Protein AF-A0A7K2M8K6-F1 (afdb_monomer_lite)

Structure (mmCIF, N/CA/C/O backbone):
data_AF-A0A7K2M8K6-F1
#
_entry.id   AF-A0A7K2M8K6-F1
#
loop_
_atom_site.group_PDB
_atom_site.id
_atom_site.type_symbol
_atom_site.label_atom_id
_atom_site.label_alt_id
_atom_site.label_comp_id
_atom_site.label_asym_id
_atom_site.label_entity_id
_atom_site.label_seq_id
_atom_site.pdbx_PDB_ins_code
_atom_site.Cartn_x
_atom_site.Cartn_y
_atom_site.Cartn_z
_atom_site.occupancy
_atom_site.B_iso_or_equiv
_atom_site.auth_seq_id
_atom_site.auth_comp_id
_atom_site.auth_asym_id
_atom_site.auth_atom_id
_atom_site.pdbx_PDB_model_num
ATOM 1 N N . SER A 1 1 ? 13.722 9.614 -1.256 1.00 56.50 1 SER A N 1
ATOM 2 C CA . SER A 1 1 ? 13.843 8.402 -2.104 1.00 56.50 1 SER A CA 1
ATOM 3 C C . SER A 1 1 ? 12.532 8.168 -2.834 1.00 56.50 1 SER A C 1
ATOM 5 O O . SER A 1 1 ? 11.507 7.988 -2.192 1.00 56.50 1 SER A O 1
ATOM 7 N N . GLY A 1 2 ? 12.543 8.244 -4.167 1.00 77.94 2 GLY A N 1
ATOM 8 C CA . GLY A 1 2 ? 11.325 8.159 -4.978 1.00 77.94 2 GLY A CA 1
ATOM 9 C C . GLY A 1 2 ? 10.874 6.724 -5.263 1.00 77.94 2 GLY A C 1
ATOM 10 O O . GLY A 1 2 ? 11.682 5.792 -5.297 1.00 77.94 2 GLY A O 1
ATOM 11 N N . VAL A 1 3 ? 9.578 6.560 -5.520 1.00 83.00 3 VAL A N 1
ATOM 12 C CA . VAL A 1 3 ? 8.976 5.343 -6.081 1.00 83.00 3 VAL A CA 1
ATOM 13 C C . VAL A 1 3 ? 8.186 5.692 -7.340 1.00 83.00 3 VAL A C 1
ATOM 15 O O . VAL A 1 3 ? 7.676 6.802 -7.482 1.00 83.00 3 VAL A O 1
ATOM 18 N N . ARG A 1 4 ? 8.088 4.746 -8.273 1.00 88.88 4 ARG A N 1
ATOM 19 C CA . ARG A 1 4 ? 7.335 4.883 -9.522 1.00 88.88 4 ARG A CA 1
ATOM 20 C C . ARG A 1 4 ? 6.425 3.680 -9.707 1.00 88.88 4 ARG A C 1
ATOM 22 O O . ARG A 1 4 ? 6.889 2.548 -9.627 1.00 88.88 4 ARG A O 1
ATOM 29 N N . LEU A 1 5 ? 5.158 3.924 -10.031 1.00 91.50 5 LEU A N 1
ATOM 30 C CA . LEU A 1 5 ? 4.243 2.867 -10.449 1.00 91.50 5 LEU A CA 1
ATOM 31 C C . LEU A 1 5 ? 4.700 2.284 -11.796 1.00 91.50 5 LEU A C 1
ATOM 33 O O . LEU A 1 5 ? 4.829 3.018 -12.775 1.00 91.50 5 LEU A O 1
ATOM 37 N N . THR A 1 6 ? 4.954 0.979 -11.842 1.00 92.81 6 THR A N 1
ATOM 38 C CA . THR A 1 6 ? 5.426 0.269 -13.043 1.00 92.81 6 THR A CA 1
ATOM 39 C C . THR A 1 6 ? 4.362 -0.640 -13.643 1.00 92.81 6 THR A C 1
ATOM 41 O O . THR A 1 6 ? 4.483 -1.044 -14.798 1.00 92.81 6 THR A O 1
ATOM 44 N N . SER A 1 7 ? 3.316 -0.985 -12.891 1.00 95.00 7 SER A N 1
ATOM 45 C CA . SER A 1 7 ? 2.204 -1.811 -13.370 1.00 95.00 7 SER A CA 1
ATOM 46 C C . SER A 1 7 ? 0.917 -1.517 -12.605 1.00 95.00 7 SER A C 1
ATOM 48 O O . SER A 1 7 ? 0.962 -1.163 -11.427 1.00 95.00 7 SER A O 1
ATOM 50 N N . GLY A 1 8 ? -0.229 -1.715 -13.260 1.00 97.00 8 GLY A N 1
ATOM 51 C CA . GLY A 1 8 ? -1.547 -1.492 -12.664 1.00 97.00 8 GLY A CA 1
ATOM 52 C C . GLY A 1 8 ? -1.894 -0.011 -12.517 1.00 97.00 8 GLY A C 1
ATOM 53 O O . GLY A 1 8 ? -1.591 0.792 -13.399 1.00 97.00 8 GLY A O 1
ATOM 54 N N . HIS A 1 9 ? -2.547 0.351 -11.415 1.00 95.94 9 HIS A N 1
ATOM 55 C CA . HIS A 1 9 ? -2.947 1.729 -11.118 1.00 95.94 9 HIS A CA 1
ATOM 56 C C . HIS A 1 9 ? -2.759 2.079 -9.637 1.00 95.94 9 HIS A C 1
ATOM 58 O O . HIS A 1 9 ? -2.606 1.201 -8.789 1.00 95.94 9 HIS A O 1
ATOM 64 N N . ALA A 1 10 ? -2.789 3.379 -9.327 1.00 92.56 10 ALA A N 1
ATOM 65 C CA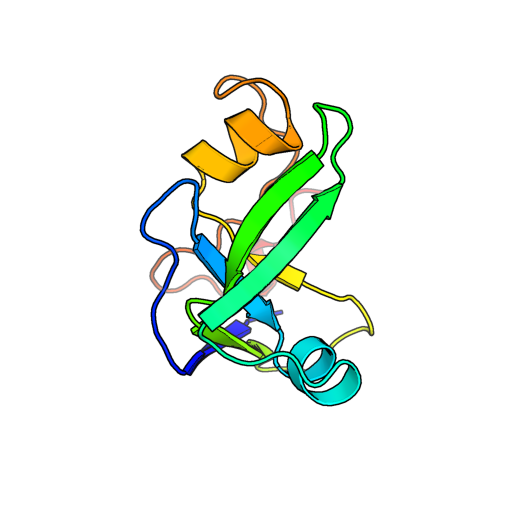 . ALA A 1 10 ? -2.847 3.861 -7.949 1.00 92.56 10 ALA A CA 1
ATOM 66 C C . ALA A 1 10 ? -4.163 3.425 -7.263 1.00 92.56 10 ALA A C 1
ATOM 68 O O . ALA A 1 10 ? -5.171 3.281 -7.968 1.00 92.56 10 ALA A O 1
ATOM 69 N N . PRO A 1 11 ? -4.183 3.243 -5.928 1.00 92.19 11 PRO A N 1
ATOM 70 C CA . PRO A 1 11 ? -5.386 2.833 -5.207 1.00 92.19 11 PRO A CA 1
ATOM 71 C C . PRO A 1 11 ? -6.511 3.858 -5.359 1.00 92.19 11 PRO A C 1
ATOM 73 O O . PRO A 1 11 ? -6.282 5.064 -5.248 1.00 92.19 11 PRO A O 1
ATOM 76 N N . ARG A 1 12 ? -7.732 3.379 -5.598 1.00 90.31 12 ARG A N 1
ATOM 77 C CA . ARG A 1 12 ? -8.940 4.205 -5.748 1.00 90.31 12 ARG A CA 1
ATOM 78 C C . ARG A 1 12 ? -9.871 4.136 -4.536 1.00 90.31 12 ARG A C 1
ATOM 80 O O . ARG A 1 12 ? -10.885 4.831 -4.522 1.00 90.31 12 ARG A O 1
ATOM 87 N N . GLY A 1 13 ? -9.548 3.325 -3.528 1.00 87.81 13 GLY A N 1
ATOM 88 C CA . GLY A 1 13 ? -10.311 3.254 -2.286 1.00 87.81 13 GLY A CA 1
ATOM 89 C C . GLY A 1 13 ? -9.890 2.130 -1.338 1.00 87.81 13 GLY A C 1
ATOM 90 O O . GLY A 1 13 ? -8.913 1.420 -1.560 1.00 87.81 13 GLY A O 1
ATOM 91 N N . ASP A 1 14 ? -10.718 1.938 -0.309 1.00 84.25 14 ASP A N 1
ATOM 92 C CA . ASP A 1 14 ? -10.465 1.168 0.927 1.00 84.25 14 ASP A CA 1
ATOM 93 C C . ASP A 1 14 ? -10.151 -0.327 0.746 1.00 84.25 14 ASP A C 1
ATOM 95 O O . ASP A 1 14 ? -9.743 -0.988 1.698 1.00 84.25 14 ASP A O 1
ATOM 99 N N . GLY A 1 15 ? -10.327 -0.855 -0.467 1.00 91.44 15 GLY A N 1
ATOM 100 C CA . GLY A 1 15 ? -10.048 -2.243 -0.826 1.00 91.44 15 GLY A CA 1
ATOM 101 C C . GLY A 1 15 ? -8.831 -2.433 -1.726 1.00 9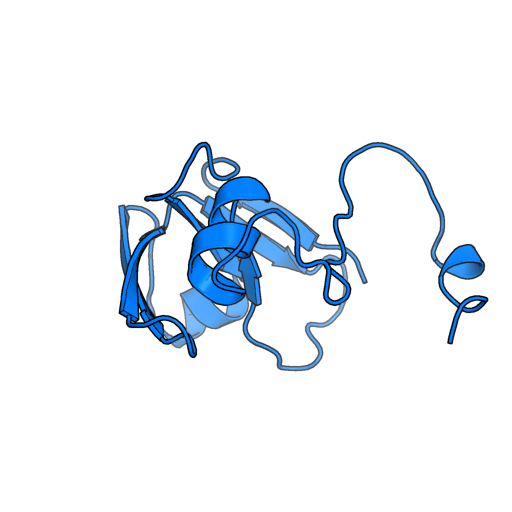1.44 15 GLY A C 1
ATOM 102 O O . GLY A 1 15 ? -8.610 -3.553 -2.171 1.00 91.4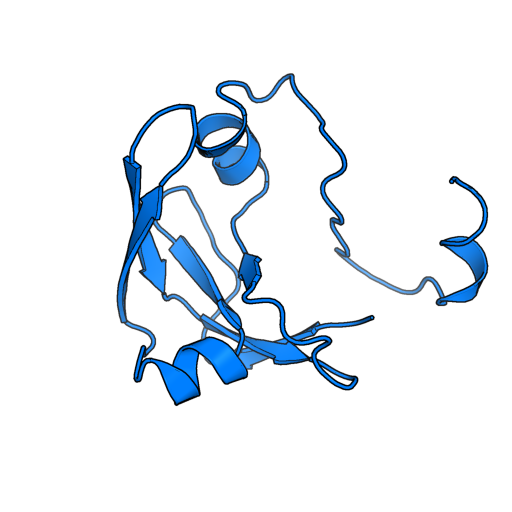4 15 GLY A O 1
ATOM 103 N N . GLU A 1 16 ? -8.059 -1.389 -2.022 1.00 96.56 16 GLU A N 1
ATOM 104 C CA . GLU A 1 16 ? -6.952 -1.445 -2.978 1.00 96.56 16 GLU A CA 1
ATOM 105 C C . GLU A 1 16 ? -5.624 -1.016 -2.353 1.00 96.56 16 GLU A C 1
ATOM 107 O O . GLU A 1 16 ? -5.565 -0.136 -1.494 1.00 96.56 16 GLU A O 1
ATOM 112 N N . ALA A 1 17 ? -4.538 -1.628 -2.818 1.00 94.88 17 ALA A N 1
ATOM 113 C CA . ALA A 1 17 ? -3.188 -1.241 -2.450 1.00 94.88 17 ALA A CA 1
ATOM 114 C C . ALA A 1 17 ? -2.202 -1.434 -3.604 1.00 94.88 17 ALA A C 1
ATOM 116 O O . ALA A 1 17 ? -2.354 -2.326 -4.439 1.00 94.88 17 ALA A O 1
ATOM 117 N N . VAL A 1 18 ? -1.138 -0.637 -3.604 1.00 97.19 18 VAL A N 1
ATOM 118 C CA . VAL A 1 18 ? 0.049 -0.883 -4.432 1.00 97.19 18 VAL A CA 1
ATOM 119 C C . VAL A 1 18 ? 1.133 -1.502 -3.557 1.00 97.19 18 VAL A C 1
ATOM 121 O O . VAL A 1 18 ? 1.361 -1.039 -2.440 1.00 97.19 18 VAL A O 1
ATOM 124 N N . LEU A 1 19 ? 1.800 -2.542 -4.056 1.00 94.38 19 LEU A N 1
ATOM 125 C CA . LEU A 1 19 ? 2.907 -3.212 -3.366 1.00 94.38 19 LEU A CA 1
ATOM 126 C C . LEU A 1 19 ? 4.243 -2.854 -4.026 1.00 94.38 19 LEU A C 1
ATOM 128 O O . LEU A 1 19 ? 4.316 -2.698 -5.247 1.00 94.38 19 LEU A O 1
ATOM 132 N N . ASP A 1 20 ? 5.312 -2.732 -3.241 1.00 92.19 20 ASP A N 1
ATOM 133 C CA . ASP A 1 20 ? 6.646 -2.556 -3.810 1.00 92.19 20 ASP A CA 1
ATOM 134 C C . ASP A 1 20 ? 7.116 -3.795 -4.601 1.00 92.19 20 ASP A C 1
ATOM 136 O O . ASP A 1 20 ? 6.832 -4.942 -4.243 1.00 92.19 20 ASP A O 1
ATOM 140 N N . ALA A 1 21 ? 7.844 -3.555 -5.692 1.00 92.88 21 ALA A N 1
ATOM 141 C CA . ALA A 1 21 ? 8.262 -4.579 -6.643 1.00 92.88 21 ALA A CA 1
ATOM 142 C C . ALA A 1 21 ? 9.165 -5.649 -6.014 1.00 92.88 21 ALA A C 1
ATOM 144 O O . ALA A 1 21 ? 9.053 -6.825 -6.366 1.00 92.88 21 ALA A O 1
ATOM 145 N N . ASP A 1 22 ? 10.020 -5.273 -5.061 1.00 88.31 22 ASP A N 1
ATOM 146 C CA . ASP A 1 22 ? 10.944 -6.218 -4.439 1.00 88.31 22 ASP A CA 1
ATOM 147 C C . ASP A 1 22 ? 10.191 -7.190 -3.527 1.00 88.31 22 ASP A C 1
ATOM 149 O O . ASP A 1 22 ? 10.434 -8.397 -3.549 1.00 88.31 22 ASP A O 1
ATOM 153 N N . THR A 1 23 ? 9.251 -6.687 -2.725 1.00 87.56 23 THR A N 1
ATOM 154 C CA . THR A 1 23 ? 8.389 -7.520 -1.882 1.00 87.56 23 THR A CA 1
ATOM 155 C C . THR A 1 23 ? 7.473 -8.387 -2.730 1.00 87.56 23 THR A C 1
ATOM 157 O O . THR A 1 23 ? 7.372 -9.583 -2.453 1.00 87.56 23 THR A O 1
ATOM 160 N N . ALA A 1 24 ? 6.872 -7.830 -3.785 1.00 91.75 24 ALA A N 1
ATOM 161 C CA . ALA A 1 24 ? 6.053 -8.586 -4.724 1.00 91.75 24 ALA A CA 1
ATOM 162 C C . ALA A 1 24 ? 6.837 -9.748 -5.352 1.00 91.75 24 ALA A C 1
ATOM 164 O O . ALA A 1 24 ? 6.379 -10.888 -5.320 1.00 91.75 24 ALA A O 1
ATOM 165 N N . GLY A 1 25 ? 8.058 -9.488 -5.830 1.00 93.06 25 GLY A N 1
ATOM 166 C CA . GLY A 1 25 ? 8.940 -10.507 -6.397 1.00 93.06 25 GLY A CA 1
ATOM 167 C C . GLY A 1 25 ? 9.342 -11.581 -5.385 1.00 93.06 25 GLY A C 1
ATOM 168 O O . GLY A 1 25 ? 9.150 -12.768 -5.643 1.00 93.06 25 GLY A O 1
ATOM 169 N N . ARG A 1 26 ? 9.839 -11.179 -4.206 1.00 89.44 26 ARG A N 1
ATOM 170 C CA . ARG A 1 26 ? 10.287 -12.107 -3.148 1.00 89.44 26 ARG A CA 1
ATOM 171 C C . ARG A 1 26 ? 9.168 -12.978 -2.581 1.00 89.44 26 ARG A C 1
ATOM 173 O O . ARG A 1 26 ? 9.436 -14.082 -2.121 1.00 89.44 26 ARG A O 1
ATOM 180 N N . ARG A 1 27 ? 7.941 -12.455 -2.520 1.00 87.94 27 ARG A N 1
ATOM 181 C CA . ARG A 1 27 ? 6.774 -13.154 -1.953 1.00 87.94 27 ARG A CA 1
ATOM 182 C C . ARG A 1 27 ? 5.852 -13.742 -3.019 1.00 87.94 27 ARG A C 1
ATOM 184 O O . ARG A 1 27 ? 4.836 -14.322 -2.659 1.00 87.94 27 ARG A O 1
ATOM 191 N N . HIS A 1 28 ? 6.208 -13.606 -4.297 1.00 92.31 28 HIS A N 1
ATOM 192 C CA . HIS A 1 28 ? 5.414 -14.039 -5.448 1.00 92.31 28 HIS A CA 1
ATOM 193 C C . HIS A 1 28 ? 3.988 -13.466 -5.488 1.00 92.31 28 HIS A C 1
ATOM 195 O O . HIS A 1 28 ? 3.076 -14.115 -5.993 1.00 92.31 28 HIS A O 1
ATOM 201 N N . VAL A 1 29 ? 3.811 -12.242 -4.987 1.00 92.00 29 VAL A N 1
ATOM 202 C CA . VAL A 1 29 ? 2.528 -11.532 -5.002 1.00 92.00 29 VAL A CA 1
ATOM 203 C C . VAL A 1 29 ? 2.334 -10.847 -6.351 1.00 92.00 29 VAL A C 1
ATOM 205 O O . VAL A 1 29 ? 3.258 -10.237 -6.895 1.00 92.00 29 VAL A O 1
ATOM 208 N N . ARG A 1 30 ? 1.119 -10.923 -6.886 1.00 95.88 30 ARG A N 1
ATOM 209 C CA . ARG A 1 30 ? 0.718 -10.345 -8.170 1.00 95.88 30 ARG A CA 1
ATOM 210 C C . ARG A 1 30 ? -0.457 -9.387 -8.001 1.00 95.88 30 ARG A C 1
ATOM 212 O O . ARG A 1 30 ? -1.157 -9.391 -6.993 1.00 95.88 30 ARG A O 1
ATOM 219 N N . ILE A 1 31 ? -0.688 -8.567 -9.024 1.00 97.94 31 ILE A N 1
ATOM 220 C CA . ILE A 1 31 ? -1.912 -7.765 -9.126 1.00 97.94 31 ILE A CA 1
ATOM 221 C C . ILE A 1 31 ? -3.122 -8.713 -9.129 1.00 97.94 31 ILE A C 1
ATOM 223 O O . ILE A 1 31 ? -3.121 -9.709 -9.849 1.00 97.94 31 ILE A O 1
ATOM 227 N N . GLY A 1 32 ? -4.135 -8.389 -8.327 1.00 96.69 32 GLY A N 1
ATOM 228 C CA . GLY A 1 32 ? -5.322 -9.206 -8.072 1.00 96.69 32 GLY A CA 1
ATOM 229 C C . GLY A 1 32 ? -5.269 -9.972 -6.748 1.00 96.69 32 GLY A C 1
ATOM 230 O O . GLY A 1 32 ? -6.325 -10.218 -6.157 1.00 96.69 32 GLY A O 1
ATOM 231 N N . ASP A 1 33 ? -4.070 -10.277 -6.240 1.00 96.44 33 ASP A N 1
ATOM 232 C CA . ASP A 1 33 ? -3.908 -10.993 -4.974 1.00 96.44 33 ASP A CA 1
ATOM 233 C C . ASP A 1 33 ? -4.437 -10.177 -3.795 1.00 96.44 33 ASP A C 1
ATOM 235 O O . ASP A 1 33 ? -4.412 -8.944 -3.792 1.00 96.44 33 ASP A O 1
ATOM 239 N N . VAL A 1 34 ? -4.886 -10.885 -2.760 1.00 94.06 34 VAL A N 1
ATOM 240 C CA . VAL A 1 34 ? -5.384 -10.275 -1.527 1.00 94.06 34 VAL A CA 1
ATOM 241 C C . VAL A 1 34 ? -4.30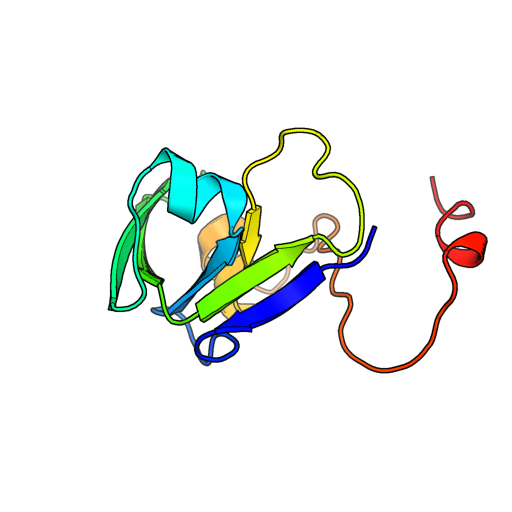1 -10.294 -0.458 1.00 94.06 34 VAL A C 1
ATOM 243 O O . VAL A 1 34 ? -3.829 -11.358 -0.058 1.00 94.06 34 VAL A O 1
ATOM 246 N N . LEU A 1 35 ? -3.979 -9.121 0.077 1.00 87.75 35 LEU A N 1
ATOM 247 C CA . LEU A 1 35 ? -3.128 -8.965 1.250 1.00 87.75 35 LEU A CA 1
ATOM 248 C C . LEU A 1 35 ? -3.983 -8.774 2.499 1.00 87.75 35 LEU A C 1
ATOM 250 O O . LEU A 1 35 ? -4.977 -8.048 2.482 1.00 87.75 35 LEU A O 1
ATOM 254 N N . ALA A 1 36 ? -3.572 -9.403 3.599 1.00 88.25 36 ALA A N 1
ATOM 255 C CA . ALA A 1 36 ? -4.053 -9.061 4.930 1.00 88.25 36 ALA A CA 1
ATOM 256 C C . ALA A 1 36 ? -3.091 -8.043 5.552 1.00 88.25 36 ALA A C 1
ATOM 258 O O . ALA A 1 36 ? -1.908 -8.330 5.728 1.00 88.25 36 ALA A O 1
ATOM 259 N N . VAL A 1 37 ? -3.604 -6.862 5.883 1.00 84.94 37 VAL A N 1
ATOM 260 C CA . VAL A 1 37 ? -2.858 -5.794 6.546 1.00 84.94 37 VAL A CA 1
ATOM 261 C C . VAL A 1 37 ? -3.241 -5.794 8.016 1.00 84.94 37 VAL A C 1
ATOM 263 O O . VAL A 1 37 ? -4.404 -5.594 8.366 1.00 84.94 37 VAL A O 1
ATOM 266 N N . GLN A 1 38 ? -2.258 -6.046 8.874 1.00 81.19 38 GLN A N 1
ATOM 267 C CA . GLN A 1 38 ? -2.423 -6.030 10.322 1.00 81.19 38 GLN A CA 1
ATOM 268 C C . GLN A 1 38 ? -2.069 -4.639 10.846 1.00 81.19 38 GLN A C 1
ATOM 270 O O . GLN A 1 38 ? -0.940 -4.181 10.680 1.00 81.19 38 GLN A O 1
ATOM 275 N N . ALA A 1 39 ? -3.033 -3.973 11.475 1.00 81.12 39 ALA A N 1
ATOM 276 C CA . ALA A 1 39 ? -2.860 -2.662 12.083 1.00 81.12 39 ALA A CA 1
ATOM 277 C C . ALA A 1 39 ? -3.359 -2.669 13.541 1.00 81.12 39 ALA A C 1
ATOM 279 O O . ALA A 1 39 ? -4.137 -3.552 13.916 1.00 81.12 39 ALA A O 1
ATOM 280 N N . PRO A 1 40 ? -2.964 -1.687 14.375 1.00 81.31 40 PRO A N 1
ATOM 281 C CA . PRO A 1 40 ? -3.451 -1.579 15.757 1.00 81.31 40 PRO A CA 1
ATOM 282 C C . PRO A 1 40 ? -4.981 -1.493 15.878 1.00 81.31 40 PRO A C 1
ATOM 284 O O . PRO A 1 40 ? -5.564 -1.910 16.870 1.00 81.31 40 PRO A O 1
ATOM 287 N N . THR A 1 41 ? -5.632 -0.961 14.851 1.00 81.19 41 THR A N 1
ATOM 288 C CA . THR A 1 41 ? -7.090 -0.838 14.682 1.00 81.19 41 THR A CA 1
ATOM 289 C C . THR A 1 41 ? -7.789 -2.151 14.324 1.00 81.19 41 THR A C 1
ATOM 291 O O . THR A 1 41 ? -9.018 -2.211 14.339 1.00 81.19 41 THR A O 1
ATOM 294 N N . GLY A 1 42 ? -7.033 -3.186 13.956 1.00 82.75 42 GLY A N 1
ATOM 295 C CA . GLY A 1 42 ? -7.543 -4.452 13.450 1.00 82.75 42 GLY A CA 1
ATOM 296 C C . GLY A 1 42 ? -6.883 -4.883 12.141 1.00 82.75 42 GLY A C 1
ATOM 297 O O . GLY A 1 42 ? -6.061 -4.185 11.548 1.00 82.75 42 GLY A O 1
ATOM 298 N N . THR A 1 43 ? -7.251 -6.078 11.683 1.00 85.06 43 THR A N 1
ATOM 299 C CA . THR A 1 43 ? -6.806 -6.598 10.384 1.00 85.06 43 THR A CA 1
ATOM 300 C C . THR A 1 43 ? -7.824 -6.248 9.306 1.00 85.06 43 THR A C 1
ATOM 302 O O . THR A 1 43 ? -9.024 -6.440 9.500 1.00 85.06 43 THR A O 1
ATOM 305 N N . PHE A 1 44 ? -7.357 -5.781 8.152 1.00 87.62 44 PHE A N 1
ATOM 306 C CA . PHE A 1 44 ? -8.191 -5.545 6.974 1.00 87.62 44 PHE A CA 1
ATOM 307 C C . PHE A 1 44 ? -7.551 -6.148 5.724 1.00 87.62 44 PHE A C 1
ATOM 309 O O . PHE A 1 44 ? -6.385 -6.541 5.734 1.00 87.62 44 PHE A O 1
ATOM 316 N N . ARG A 1 45 ? -8.342 -6.291 4.659 1.00 91.69 45 ARG A N 1
ATOM 317 C CA . ARG A 1 45 ? -7.903 -6.902 3.402 1.00 91.69 45 ARG A CA 1
ATOM 318 C C . ARG A 1 45 ? -7.904 -5.879 2.282 1.00 91.69 45 ARG A C 1
ATOM 320 O O . ARG A 1 45 ? -8.810 -5.056 2.218 1.00 91.69 45 ARG A O 1
ATOM 327 N N . VAL A 1 46 ? -6.916 -5.984 1.403 1.00 92.31 46 VAL A N 1
ATOM 328 C CA . VAL A 1 46 ? -6.786 -5.163 0.195 1.00 92.31 46 VAL A CA 1
ATOM 329 C C . VAL A 1 46 ? -6.387 -6.039 -0.984 1.00 92.31 46 VAL A C 1
ATOM 331 O O . VAL A 1 46 ? -5.628 -6.993 -0.817 1.00 92.31 46 VAL A O 1
ATOM 334 N N . HIS A 1 47 ? -6.882 -5.712 -2.170 1.00 97.44 47 HIS A N 1
ATOM 335 C CA . HIS A 1 47 ? -6.401 -6.255 -3.429 1.00 97.44 47 HIS A CA 1
ATOM 336 C C . HIS A 1 47 ? -5.188 -5.463 -3.902 1.00 97.44 47 HIS A C 1
ATOM 338 O O . HIS A 1 47 ? -5.194 -4.230 -3.899 1.00 97.44 47 HIS A O 1
ATOM 344 N N . VAL A 1 48 ? -4.158 -6.166 -4.359 1.00 96.56 48 VAL A N 1
ATOM 345 C CA . VAL A 1 48 ? -3.029 -5.529 -5.030 1.00 96.56 48 VAL A CA 1
ATOM 346 C C . VAL A 1 48 ? -3.505 -5.027 -6.390 1.00 96.56 48 VAL A C 1
ATOM 348 O O . VAL A 1 48 ? -3.781 -5.820 -7.283 1.00 96.56 48 VAL A O 1
ATOM 351 N N . CYS A 1 49 ? -3.620 -3.714 -6.559 1.00 98.12 49 CYS A N 1
ATOM 352 C CA . CYS A 1 49 ? -4.083 -3.080 -7.797 1.00 98.12 49 CYS A CA 1
ATOM 353 C C . CYS A 1 49 ? -2.931 -2.562 -8.672 1.00 98.12 49 CYS A C 1
ATOM 355 O O . CYS A 1 49 ? -3.134 -2.186 -9.828 1.00 98.12 49 CYS A O 1
ATOM 357 N N . GLY A 1 50 ? -1.710 -2.548 -8.137 1.00 96.56 50 GLY A N 1
ATOM 358 C CA . GLY A 1 50 ? -0.524 -2.109 -8.854 1.00 96.56 50 GLY A CA 1
ATOM 359 C C . GLY A 1 50 ? 0.775 -2.467 -8.147 1.00 96.56 50 GLY A C 1
ATOM 360 O O . GLY A 1 50 ? 0.779 -2.902 -6.994 1.00 96.56 50 GLY A O 1
ATOM 361 N N . ILE A 1 51 ? 1.880 -2.273 -8.863 1.00 96.06 51 ILE A N 1
ATOM 362 C CA . ILE A 1 51 ? 3.241 -2.533 -8.385 1.00 96.06 51 ILE A CA 1
ATOM 363 C C . ILE A 1 51 ? 4.089 -1.281 -8.599 1.00 96.06 51 ILE A C 1
ATOM 365 O O . ILE A 1 51 ? 4.061 -0.694 -9.686 1.00 96.06 51 ILE A O 1
ATOM 369 N N . ALA A 1 52 ? 4.838 -0.873 -7.574 1.00 93.56 52 ALA A N 1
ATOM 370 C CA . ALA A 1 52 ? 5.748 0.268 -7.640 1.00 93.56 52 ALA A CA 1
ATOM 371 C C . ALA A 1 52 ? 7.209 -0.154 -7.452 1.00 93.56 52 ALA A C 1
ATOM 373 O O . ALA A 1 52 ? 7.530 -0.926 -6.556 1.00 93.56 52 ALA A O 1
ATOM 374 N N . ALA A 1 53 ? 8.111 0.382 -8.270 1.00 89.38 53 ALA A N 1
ATOM 375 C CA . ALA A 1 53 ? 9.550 0.189 -8.129 1.00 89.38 53 ALA A CA 1
ATOM 376 C C . ALA A 1 53 ? 10.197 1.420 -7.487 1.00 89.38 53 ALA A C 1
ATOM 378 O O . ALA A 1 53 ? 9.812 2.558 -7.776 1.00 89.38 53 ALA A O 1
ATOM 379 N N . PHE A 1 54 ? 11.207 1.207 -6.646 1.00 84.56 54 PHE A N 1
ATOM 380 C CA . PHE A 1 54 ? 12.047 2.299 -6.168 1.00 84.56 54 PHE A CA 1
ATOM 381 C C . PHE A 1 54 ? 12.852 2.885 -7.331 1.00 84.56 54 PHE A C 1
ATOM 383 O O . PHE A 1 54 ? 13.357 2.160 -8.186 1.00 84.56 54 PHE A O 1
ATOM 390 N N . THR A 1 55 ? 12.988 4.210 -7.367 1.00 83.69 55 THR A N 1
ATOM 391 C CA . THR A 1 55 ? 13.855 4.894 -8.344 1.00 83.69 55 THR A CA 1
ATOM 392 C C . THR A 1 55 ? 15.309 4.975 -7.875 1.00 83.69 55 THR A C 1
ATOM 394 O O . THR A 1 55 ? 16.165 5.502 -8.578 1.00 83.69 55 THR A O 1
ATOM 397 N N . THR A 1 56 ? 15.574 4.484 -6.667 1.00 82.69 56 THR A N 1
ATOM 398 C CA . THR A 1 56 ? 16.882 4.331 -6.023 1.00 82.69 56 THR A CA 1
ATOM 399 C C . THR A 1 56 ? 16.945 2.945 -5.380 1.00 82.69 56 THR A C 1
ATOM 401 O O . THR A 1 56 ? 15.966 2.205 -5.414 1.00 82.69 56 THR A O 1
ATOM 404 N N . THR A 1 57 ? 18.056 2.583 -4.744 1.00 79.06 57 THR A N 1
ATOM 405 C CA . THR A 1 57 ? 18.129 1.334 -3.973 1.00 79.06 57 THR A CA 1
ATOM 406 C C . THR A 1 57 ? 17.051 1.302 -2.886 1.00 79.06 57 THR A C 1
ATOM 408 O O . THR A 1 57 ? 16.912 2.262 -2.122 1.00 79.06 57 THR A O 1
ATOM 411 N N . ASN A 1 58 ? 16.295 0.204 -2.809 1.00 73.81 58 ASN A N 1
ATOM 412 C CA . ASN A 1 58 ? 15.404 -0.062 -1.686 1.00 73.81 58 ASN A CA 1
ATOM 413 C C . ASN A 1 58 ? 16.257 -0.272 -0.420 1.00 73.81 58 ASN A C 1
ATOM 415 O O . ASN A 1 58 ? 17.103 -1.169 -0.420 1.00 73.81 58 ASN A O 1
ATOM 419 N N . PRO A 1 59 ? 16.044 0.487 0.671 1.00 75.69 59 PRO A N 1
ATOM 420 C CA . PRO A 1 59 ? 16.793 0.316 1.919 1.00 75.69 59 PRO A CA 1
ATOM 421 C C . PRO A 1 59 ? 16.496 -1.008 2.655 1.00 75.69 59 PRO A C 1
ATOM 423 O O . PRO A 1 59 ? 17.003 -1.223 3.752 1.00 75.69 59 PRO A O 1
ATOM 426 N N . GLY A 1 60 ? 15.677 -1.892 2.077 1.00 75.62 60 GLY A N 1
ATOM 427 C CA . GLY A 1 60 ? 15.295 -3.190 2.636 1.00 75.62 60 GLY A CA 1
ATOM 428 C C . GLY A 1 60 ? 13.914 -3.195 3.294 1.00 75.62 60 GLY A C 1
ATOM 429 O O . GLY A 1 60 ? 13.534 -4.191 3.907 1.00 75.62 60 GLY A O 1
ATOM 430 N N . SER A 1 61 ? 13.148 -2.109 3.172 1.00 75.75 61 SER A N 1
ATOM 431 C CA . SER A 1 61 ? 11.795 -2.012 3.720 1.00 75.75 61 SER A CA 1
ATOM 432 C C . SER A 1 61 ? 10.758 -2.514 2.715 1.00 75.75 61 SER A C 1
ATOM 434 O O . SER A 1 61 ? 10.830 -2.212 1.523 1.00 75.75 61 SER A O 1
ATOM 436 N N . ALA A 1 62 ? 9.769 -3.260 3.207 1.00 82.75 62 ALA A N 1
ATOM 437 C CA . ALA A 1 62 ? 8.554 -3.537 2.449 1.00 82.75 62 ALA A CA 1
ATOM 438 C C . ALA A 1 62 ? 7.623 -2.321 2.534 1.00 82.75 62 ALA A C 1
ATOM 440 O O . ALA A 1 62 ? 7.394 -1.805 3.630 1.00 82.75 62 ALA A O 1
ATOM 441 N N . LEU A 1 63 ? 7.085 -1.877 1.399 1.00 88.12 63 LEU A N 1
ATOM 442 C CA . LEU A 1 63 ? 6.145 -0.762 1.321 1.00 88.12 63 LEU A CA 1
ATOM 443 C C . LEU A 1 63 ? 4.820 -1.213 0.707 1.00 88.12 63 LEU A C 1
ATOM 445 O O . LEU A 1 63 ? 4.774 -1.859 -0.340 1.00 88.12 63 LEU A O 1
ATOM 449 N N . VAL A 1 64 ? 3.737 -0.804 1.363 1.00 90.25 64 VAL A N 1
ATOM 450 C CA . VAL A 1 64 ? 2.361 -0.920 0.878 1.00 90.25 64 VAL A CA 1
ATOM 451 C C . VAL A 1 64 ? 1.783 0.487 0.820 1.00 90.25 64 VAL A C 1
ATOM 453 O O . VAL A 1 64 ? 1.819 1.212 1.814 1.00 90.25 64 VAL A O 1
ATOM 456 N N . PHE A 1 65 ? 1.252 0.874 -0.334 1.00 92.75 65 PHE A N 1
ATOM 457 C CA . PHE A 1 65 ? 0.672 2.194 -0.559 1.00 92.75 65 PHE A CA 1
ATOM 458 C C . PHE A 1 65 ? -0.853 2.086 -0.605 1.00 92.75 65 PHE A C 1
ATOM 460 O O . PHE A 1 65 ? -1.395 1.265 -1.345 1.00 92.75 65 PHE A O 1
ATOM 467 N N . LEU A 1 66 ? -1.524 2.934 0.171 1.00 90.50 66 LEU A N 1
ATOM 468 C CA . LEU A 1 66 ? -2.981 3.046 0.284 1.00 90.50 66 LEU A CA 1
ATOM 469 C C . LEU A 1 66 ? -3.401 4.467 -0.104 1.00 90.50 66 LEU A C 1
ATOM 471 O O . LEU A 1 66 ? -2.585 5.389 -0.029 1.00 90.50 66 LEU A O 1
ATOM 475 N N . ASP A 1 67 ? -4.671 4.677 -0.453 1.00 89.06 67 ASP A N 1
ATOM 476 C CA . ASP A 1 67 ? -5.201 6.041 -0.490 1.00 89.06 67 ASP A CA 1
ATOM 477 C C . ASP A 1 67 ? -5.221 6.651 0.925 1.00 89.06 67 ASP A C 1
ATOM 479 O O . ASP A 1 67 ? -5.348 5.952 1.936 1.00 89.06 67 ASP A O 1
ATOM 483 N N . THR A 1 68 ? -5.064 7.974 1.008 1.00 84.31 68 THR A N 1
ATOM 484 C CA . THR A 1 68 ? -4.937 8.682 2.290 1.00 84.31 68 THR A CA 1
ATOM 485 C C . THR A 1 68 ? -6.131 8.450 3.228 1.00 84.31 68 THR A C 1
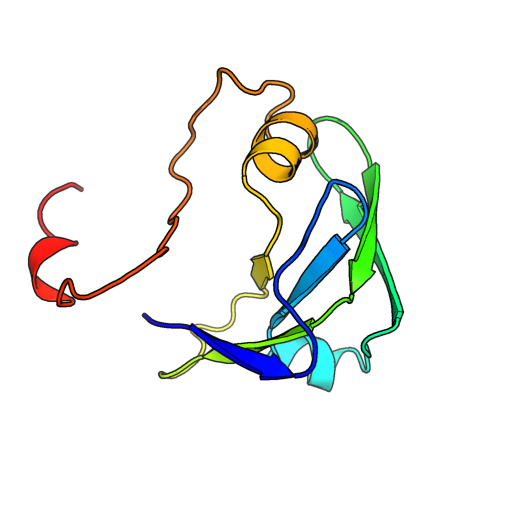ATOM 487 O O . THR A 1 68 ? -5.883 8.082 4.380 1.00 84.31 68 THR A O 1
ATOM 490 N N . PRO A 1 69 ? -7.404 8.588 2.793 1.00 86.00 69 PRO A N 1
ATOM 491 C CA . PRO A 1 69 ? -8.552 8.270 3.645 1.00 86.00 69 PRO A CA 1
ATOM 492 C C . PRO A 1 69 ? -8.503 6.859 4.244 1.00 86.00 69 PRO A C 1
ATOM 494 O O . PRO A 1 69 ? -8.773 6.679 5.436 1.00 86.00 69 PRO A O 1
ATOM 497 N N . THR A 1 70 ? -8.134 5.864 3.439 1.00 87.38 70 THR A N 1
ATOM 498 C CA . THR A 1 70 ? -7.985 4.472 3.876 1.00 87.38 70 THR A CA 1
ATOM 499 C C . THR A 1 70 ? -6.884 4.327 4.907 1.00 87.38 70 THR A C 1
ATOM 501 O O . THR A 1 70 ? -7.132 3.768 5.973 1.00 87.38 70 THR A O 1
ATOM 504 N N . ALA A 1 71 ? -5.696 4.885 4.662 1.00 85.88 71 ALA A N 1
ATOM 505 C CA . ALA A 1 71 ? -4.600 4.840 5.626 1.00 85.88 71 ALA A CA 1
ATOM 506 C C . ALA A 1 71 ? -5.011 5.454 6.973 1.00 85.88 71 ALA A C 1
ATOM 508 O O . ALA A 1 71 ? -4.802 4.856 8.028 1.00 85.88 71 ALA A O 1
ATOM 509 N N . GLN A 1 72 ? -5.665 6.613 6.959 1.00 85.69 72 GLN A N 1
ATOM 510 C CA . GLN A 1 72 ? -6.068 7.273 8.195 1.00 85.69 72 GLN A CA 1
ATOM 511 C C . GLN A 1 72 ? -7.120 6.467 8.977 1.00 85.69 72 GLN A C 1
ATOM 513 O O . GLN A 1 72 ? -6.979 6.253 10.182 1.00 85.69 72 GLN A O 1
ATOM 518 N N . ARG A 1 73 ? -8.163 5.956 8.308 1.00 85.88 73 ARG A N 1
ATOM 519 C CA . ARG A 1 73 ? -9.183 5.128 8.974 1.00 85.88 73 ARG A CA 1
ATOM 520 C C . ARG A 1 73 ? -8.622 3.789 9.436 1.00 85.88 73 ARG A C 1
ATOM 522 O O . ARG A 1 73 ? -8.825 3.400 10.582 1.00 85.88 73 ARG A O 1
ATOM 529 N N . ARG A 1 74 ? -7.952 3.070 8.535 1.00 84.81 74 ARG A N 1
ATOM 530 C CA . ARG A 1 74 ? -7.572 1.669 8.722 1.00 84.81 74 ARG A CA 1
ATOM 531 C C . ARG A 1 74 ? -6.269 1.495 9.477 1.00 84.81 74 ARG A C 1
ATOM 533 O O . ARG A 1 74 ? -6.132 0.464 10.109 1.00 84.81 74 ARG A O 1
ATOM 540 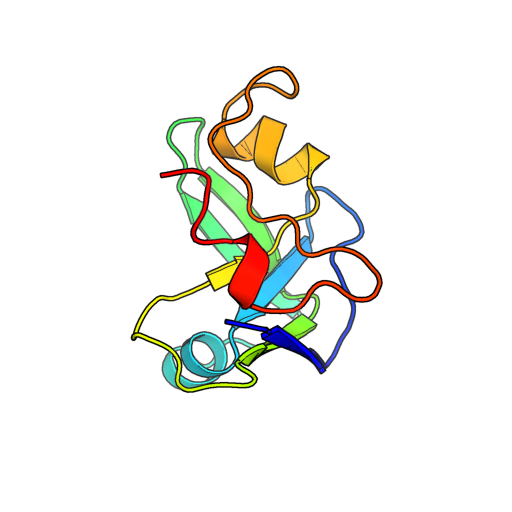N N . LEU A 1 75 ? -5.343 2.453 9.464 1.00 83.44 75 LEU A N 1
ATOM 541 C CA . LEU A 1 75 ? -4.082 2.344 10.212 1.00 83.44 75 LEU A CA 1
ATOM 542 C C . LEU A 1 75 ? -4.107 3.152 11.509 1.00 83.44 75 LEU A C 1
ATOM 544 O O . LEU A 1 75 ? -3.607 2.684 12.528 1.00 83.44 75 LEU A O 1
ATOM 548 N N . LEU A 1 76 ? -4.700 4.349 11.480 1.00 79.88 76 LEU A N 1
ATOM 549 C CA . LEU A 1 76 ? -4.674 5.288 12.611 1.00 79.88 76 LEU A CA 1
ATOM 550 C C . LEU A 1 76 ? -5.988 5.318 13.402 1.00 79.88 76 LEU A C 1
ATOM 552 O O . LEU A 1 76 ? -6.062 5.956 14.452 1.00 79.88 76 LEU A O 1
ATOM 556 N N . GLY A 1 77 ? -7.031 4.653 12.900 1.00 69.38 77 GLY A N 1
ATOM 557 C CA . GLY A 1 77 ? -8.352 4.593 13.528 1.00 69.38 77 GLY A CA 1
ATOM 558 C C . GLY A 1 77 ? -9.139 5.895 13.407 1.00 69.38 77 GLY A C 1
ATOM 559 O O . GLY A 1 77 ? -10.177 6.042 14.044 1.00 69.38 77 GLY A O 1
ATOM 560 N N . SER A 1 78 ? -8.643 6.871 12.639 1.00 56.56 78 SER A N 1
ATOM 561 C CA . SER A 1 78 ? -9.264 8.185 12.495 1.00 56.56 78 SER A CA 1
ATOM 562 C C . SER A 1 78 ? -8.675 8.967 11.324 1.00 56.56 78 SER A C 1
ATOM 564 O O . SER A 1 78 ? -7.458 9.074 11.201 1.00 56.56 78 SER A O 1
ATOM 566 N N . THR A 1 79 ? -9.538 9.624 10.544 1.00 58.66 79 THR A N 1
ATOM 567 C CA . THR A 1 79 ? -9.168 10.638 9.535 1.00 58.66 79 THR A CA 1
ATOM 568 C C . THR A 1 79 ? -8.580 11.920 10.131 1.00 58.66 79 THR A C 1
ATOM 570 O O . THR A 1 79 ? -7.981 12.708 9.406 1.00 58.66 79 THR A O 1
ATOM 573 N N . ALA A 1 80 ? -8.709 12.129 11.445 1.00 41.66 80 ALA A N 1
ATOM 574 C CA . ALA A 1 80 ? -8.204 13.309 12.148 1.00 41.66 80 ALA A CA 1
ATOM 575 C C . ALA A 1 80 ? -6.770 13.142 12.687 1.00 41.66 80 ALA A C 1
ATOM 577 O O . ALA A 1 80 ? -6.192 14.101 13.195 1.00 41.66 80 ALA A O 1
ATOM 578 N N . ARG A 1 81 ? -6.184 11.937 12.612 1.00 37.91 81 ARG A N 1
ATOM 579 C CA . ARG A 1 81 ? -4.806 11.682 13.054 1.00 37.91 81 ARG A CA 1
ATOM 580 C C . ARG A 1 81 ? -3.858 11.755 11.859 1.00 37.91 81 ARG A C 1
ATOM 582 O O . ARG A 1 81 ? -4.060 11.075 10.858 1.00 37.91 81 ARG A O 1
ATOM 589 N N . ALA A 1 82 ? -2.810 12.565 11.986 1.00 37.69 82 ALA A N 1
ATOM 590 C CA . ALA A 1 82 ? -1.678 12.590 11.070 1.00 37.69 82 ALA A CA 1
ATOM 591 C C . ALA A 1 82 ? -0.413 12.239 11.859 1.00 37.69 82 ALA A C 1
ATOM 593 O O . ALA A 1 82 ? 0.122 13.056 12.601 1.00 37.69 82 ALA A O 1
ATOM 594 N N . THR A 1 83 ? 0.064 11.010 11.713 1.00 30.52 83 THR A N 1
ATOM 595 C CA . THR A 1 83 ? 1.436 10.639 12.073 1.00 30.52 83 THR A CA 1
ATOM 596 C C . THR A 1 83 ? 2.179 10.519 10.757 1.00 30.52 83 THR A C 1
ATOM 598 O O . THR A 1 83 ? 1.926 9.562 10.036 1.00 30.52 83 THR A O 1
ATOM 601 N N . ALA A 1 84 ? 2.956 11.553 10.408 1.00 29.39 84 ALA A N 1
ATOM 602 C CA . ALA A 1 84 ? 3.800 11.675 9.213 1.00 29.39 84 ALA A CA 1
ATOM 603 C C . ALA A 1 84 ? 3.507 10.641 8.107 1.00 29.39 84 ALA A C 1
ATOM 605 O O . ALA A 1 84 ? 4.113 9.574 8.049 1.00 29.39 84 ALA A O 1
ATOM 606 N N . VAL A 1 85 ? 2.565 10.971 7.225 1.00 34.41 85 VAL A N 1
ATOM 607 C CA . VAL A 1 85 ? 2.375 10.244 5.969 1.00 34.41 85 VAL A CA 1
ATOM 608 C C . VAL A 1 85 ? 3.223 10.980 4.940 1.00 34.41 85 VAL A C 1
ATOM 610 O O . VAL A 1 85 ? 2.919 12.124 4.608 1.00 34.41 85 VAL A O 1
ATOM 613 N N . SER A 1 86 ? 4.307 10.370 4.462 1.00 33.62 86 SER A N 1
ATOM 614 C CA . SER A 1 86 ? 5.031 10.862 3.289 1.00 33.62 86 SER A CA 1
ATOM 615 C C . SER A 1 86 ? 4.144 10.670 2.058 1.00 33.62 86 SER A C 1
ATOM 617 O O . SER A 1 86 ? 4.181 9.648 1.378 1.00 33.62 86 SER A O 1
ATOM 619 N N . VAL A 1 87 ? 3.280 11.652 1.813 1.00 29.78 87 VAL A N 1
ATOM 620 C CA . VAL A 1 87 ? 2.524 11.790 0.571 1.00 29.78 87 VAL A CA 1
ATOM 621 C C . VAL A 1 87 ? 3.416 12.549 -0.405 1.00 29.78 87 VAL A C 1
ATOM 623 O O . VAL A 1 87 ? 3.394 13.775 -0.436 1.00 29.78 87 VAL A O 1
ATOM 626 N N . ASP A 1 88 ? 4.211 11.837 -1.200 1.00 35.47 88 ASP A N 1
ATOM 627 C CA . ASP A 1 88 ? 4.723 12.414 -2.445 1.00 35.47 88 ASP A CA 1
ATOM 628 C C . ASP A 1 88 ? 3.615 12.290 -3.494 1.00 35.47 88 ASP A C 1
ATOM 630 O O . ASP A 1 88 ? 3.491 11.285 -4.197 1.00 35.47 88 ASP A O 1
ATOM 634 N N . ALA A 1 89 ? 2.756 13.306 -3.563 1.00 29.56 89 ALA A N 1
ATOM 635 C CA . ALA A 1 89 ? 1.794 13.463 -4.641 1.00 29.56 89 ALA A CA 1
ATOM 636 C C . ALA A 1 89 ? 2.002 14.818 -5.328 1.00 29.56 89 ALA A C 1
ATOM 638 O O . ALA A 1 89 ? 1.773 15.870 -4.741 1.00 29.56 89 ALA A O 1
ATOM 639 N N . ALA A 1 90 ? 2.375 14.713 -6.606 1.00 32.56 90 ALA A N 1
ATOM 640 C CA . ALA A 1 90 ? 2.436 15.732 -7.654 1.00 32.56 90 ALA A CA 1
ATOM 641 C C . ALA A 1 90 ? 3.552 16.799 -7.580 1.00 32.56 90 ALA A C 1
ATOM 643 O O . ALA A 1 90 ? 3.491 17.766 -6.835 1.00 32.56 90 ALA A O 1
ATOM 644 N N . GLY A 1 91 ? 4.495 16.670 -8.525 1.00 35.94 91 GLY A N 1
ATOM 645 C CA . GLY A 1 91 ? 5.109 17.798 -9.231 1.00 35.94 91 GLY A CA 1
ATOM 646 C C . GLY A 1 91 ? 6.180 18.603 -8.497 1.00 35.94 91 GLY A C 1
ATOM 647 O O . GLY A 1 91 ? 5.935 19.738 -8.119 1.00 35.94 91 GLY A O 1
ATOM 648 N N . GLY A 1 92 ? 7.405 18.074 -8.458 1.00 40.47 92 GLY A N 1
ATOM 649 C CA . GLY A 1 92 ? 8.616 18.897 -8.402 1.00 40.47 92 GLY A CA 1
ATOM 650 C C . GLY A 1 92 ? 8.953 19.508 -7.044 1.00 40.47 92 GLY A C 1
ATOM 651 O O . GLY A 1 92 ? 8.825 20.712 -6.861 1.00 40.47 92 GLY A O 1
ATOM 652 N N . VAL A 1 93 ? 9.529 18.711 -6.145 1.00 35.88 93 VAL A N 1
ATOM 653 C CA . VAL A 1 93 ? 10.422 19.232 -5.101 1.00 35.88 93 VAL A CA 1
ATOM 654 C C . VAL A 1 93 ? 11.640 18.316 -5.030 1.00 35.88 93 VAL A C 1
ATOM 656 O O . VAL A 1 93 ? 11.513 17.093 -5.027 1.00 35.88 93 VAL A O 1
ATOM 659 N N . THR A 1 94 ? 12.834 18.902 -5.072 1.00 41.44 94 THR A N 1
ATOM 660 C CA . THR A 1 94 ? 14.102 18.173 -5.005 1.00 41.44 94 THR A CA 1
ATOM 661 C C . THR A 1 94 ? 14.449 17.801 -3.562 1.00 41.44 94 THR A C 1
ATOM 663 O O . THR A 1 94 ? 14.074 18.482 -2.608 1.00 41.44 94 THR A O 1
ATOM 666 N N . ASP A 1 95 ? 15.225 16.724 -3.429 1.00 38.50 95 ASP A N 1
ATOM 667 C CA . ASP A 1 95 ? 15.651 16.036 -2.195 1.00 38.50 95 ASP A CA 1
ATOM 668 C C . ASP A 1 95 ? 16.292 16.957 -1.120 1.00 38.50 95 ASP A C 1
ATOM 670 O O . ASP A 1 95 ? 16.447 16.569 0.036 1.00 38.50 95 ASP A O 1
ATOM 674 N N . ALA A 1 96 ? 16.645 18.198 -1.475 1.00 35.81 96 ALA A N 1
ATOM 675 C CA . ALA A 1 96 ? 17.287 19.166 -0.588 1.00 35.81 96 ALA A CA 1
ATOM 676 C C . ALA A 1 96 ? 16.340 19.812 0.446 1.00 35.81 96 ALA A C 1
ATOM 678 O O . ALA A 1 96 ? 16.808 20.228 1.506 1.00 35.81 96 ALA A O 1
ATOM 679 N N . GLU A 1 97 ? 15.026 19.869 0.199 1.00 35.09 97 GLU A N 1
ATOM 680 C CA . GLU A 1 97 ? 14.085 20.535 1.120 1.00 35.09 97 GLU A CA 1
ATOM 681 C C . GLU A 1 97 ? 13.615 19.614 2.265 1.00 35.09 97 GLU A C 1
ATOM 683 O O . GLU A 1 97 ? 13.202 20.080 3.328 1.00 35.09 97 GLU A O 1
ATOM 688 N N . LEU A 1 98 ? 13.752 18.293 2.097 1.00 33.91 98 LEU A N 1
ATOM 689 C CA . LEU A 1 98 ? 13.261 17.291 3.050 1.00 33.91 98 LEU A CA 1
ATOM 690 C C . LEU A 1 98 ? 14.126 17.177 4.320 1.00 33.91 98 LEU A C 1
ATOM 692 O O . LEU A 1 98 ? 13.673 16.670 5.342 1.00 33.91 98 LEU A O 1
ATOM 696 N N . LYS A 1 99 ? 15.364 17.689 4.295 1.00 32.41 99 LYS A N 1
ATOM 697 C CA . LYS A 1 99 ? 16.284 17.641 5.445 1.00 32.41 99 LYS A CA 1
ATOM 698 C C . LYS A 1 99 ? 16.041 18.714 6.510 1.00 32.41 99 LYS A C 1
ATOM 700 O O . LYS A 1 99 ? 16.710 18.682 7.536 1.00 32.41 99 LYS A O 1
ATOM 705 N N . ARG A 1 100 ? 15.116 19.660 6.306 1.00 29.34 100 ARG A N 1
ATOM 706 C CA . ARG A 1 100 ? 14.933 20.815 7.211 1.00 29.34 100 ARG A CA 1
ATOM 707 C C . ARG A 1 100 ? 13.833 20.685 8.271 1.00 29.34 100 ARG A C 1
ATOM 709 O O . ARG A 1 100 ? 13.571 21.660 8.968 1.00 29.34 100 ARG A O 1
ATOM 716 N N . ARG A 1 101 ? 13.182 19.528 8.420 1.00 31.06 101 ARG A N 1
ATOM 717 C CA . ARG A 1 101 ? 12.141 19.326 9.452 1.00 31.06 101 ARG A CA 1
ATOM 718 C C . ARG A 1 101 ? 12.247 17.993 10.195 1.00 31.06 101 ARG A C 1
ATOM 720 O O . ARG A 1 101 ? 11.238 17.341 10.450 1.00 31.06 101 ARG A O 1
ATOM 727 N N . VAL A 1 102 ? 13.471 17.637 10.572 1.00 38.56 102 VAL A N 1
ATOM 728 C CA . VAL A 1 102 ? 13.738 16.762 11.723 1.00 38.56 102 VAL A CA 1
ATOM 729 C C . VAL A 1 102 ? 14.420 17.590 12.795 1.00 38.56 102 VAL A C 1
ATOM 731 O O . VAL A 1 102 ? 15.286 18.405 12.405 1.00 38.56 102 VAL A O 1
#

Secondary structure (DSSP, 8-state):
--EEEEEE----STTEEEEEHHHHHHHT--TTPEEEEEETTEEEEEEEEEEEEESS---S---EE--HHHHHHHHHS-TT--S------SS---TTSGGG--

pLDDT: mean 75.44, std 23.28, range [29.34, 98.12]

Foldseek 3Di:
DDKAWPWFDPAPDQAEKEWEPVCCVVVVNDQQDKDWDQAPQGIDIHGHRTYMYDPDDDPPDIDIDHPLVNCCCVHVVHNPDDDDDPPPDDDDDDPVVVPPPD

Sequence (102 aa):
SGVRLTSGHAPRGDGEAVLDADTAGRRHVRIGDVLAVQAPTGTFRVHVCGIAAFTTTNPGSALVFLDTPTAQRRLLGSTARATAVSVDAAGGVTDAELKRRV

Radius of gyration: 14.14 Å; chains: 1; bounding box: 29×35×29 Å